Protein AF-A0A060CS22-F1 (afdb_monomer_lite)

Foldseek 3Di:
DDPVPDDCVVCVLCPQVVVQVVVQVVVCVVPVPDHDEAETDRDDQPSLVRYAYEPPQFAQDPVSLVVQVVVQVVCVVSNRNQYGYQQSGAHDEHDLVSNLVSQVVQVPRSDHHHHYDPPYDPCVVSVVVNVVD

Organism: NCBI:txid644527

Secondary structure (DSSP, 8-state):
--TTS--HHHHGGGHHHHHHHHHHHHHHHH-TTS----EESS--TTGGGT-EEE--S-BSSHHHHHHHHHHHHHHHHTT--SEE-EET-SBS---HHHHHHHHHHHTTSSS-EE---TTSPPGGGGHHHHH--

Radius of gyration: 17.37 Å; chains: 1; bounding box: 38×35×49 Å

pLDDT: mean 91.34, std 14.88, range [40.09, 98.69]

Structure (mmCIF, N/CA/C/O backbone):
data_AF-A0A060CS22-F1
#
_entry.id   AF-A0A060CS22-F1
#
loop_
_atom_site.group_PDB
_atom_site.id
_atom_site.type_symbol
_atom_site.label_atom_id
_atom_site.label_alt_id
_atom_site.label_comp_id
_atom_site.label_asym_id
_atom_site.label_entity_id
_atom_site.label_seq_id
_atom_site.pdbx_PDB_ins_code
_atom_site.Cartn_x
_atom_site.Cartn_y
_atom_site.Cartn_z
_atom_site.occupancy
_atom_site.B_iso_or_equiv
_atom_site.auth_seq_id
_atom_site.auth_comp_id
_atom_site.auth_asym_id
_atom_site.auth_atom_id
_atom_site.pdbx_PDB_model_num
ATOM 1 N N . THR A 1 1 ? -7.722 20.069 15.615 1.00 83.00 1 THR A N 1
ATOM 2 C CA . THR A 1 1 ? -8.160 19.231 16.747 1.00 83.00 1 THR A CA 1
ATOM 3 C C . THR A 1 1 ? -9.219 18.285 16.236 1.00 83.00 1 THR A C 1
ATOM 5 O O . THR A 1 1 ? -10.041 18.706 15.428 1.00 83.00 1 THR A O 1
ATOM 8 N N . HIS A 1 2 ? -9.160 17.018 16.633 1.00 95.50 2 HIS A N 1
ATOM 9 C CA . HIS A 1 2 ? -10.170 16.012 16.303 1.00 95.50 2 HIS A CA 1
ATOM 10 C C . HIS A 1 2 ? -11.371 16.116 17.251 1.00 95.50 2 HIS A C 1
ATOM 12 O O . HIS A 1 2 ? -11.417 16.996 18.113 1.00 95.50 2 HIS A O 1
ATOM 18 N N . VAL A 1 3 ? -12.368 15.250 17.054 1.00 95.00 3 VAL A N 1
ATOM 19 C CA . VAL A 1 3 ? -13.678 15.315 17.727 1.00 95.00 3 VAL A CA 1
ATOM 20 C C . VAL A 1 3 ? -13.599 15.249 19.259 1.00 95.00 3 VAL A C 1
ATOM 22 O O . VAL A 1 3 ? -14.440 15.830 19.937 1.00 95.00 3 VAL A O 1
ATOM 25 N N . ASP A 1 4 ? -12.584 14.587 19.805 1.00 95.50 4 ASP A N 1
ATOM 26 C CA . ASP A 1 4 ? -12.316 14.417 21.239 1.00 95.50 4 ASP A CA 1
ATOM 27 C C . ASP A 1 4 ? -11.327 15.452 21.807 1.00 95.50 4 ASP A C 1
ATOM 29 O O . ASP A 1 4 ? -10.969 15.398 22.981 1.00 95.50 4 ASP A O 1
ATOM 33 N N . GLY A 1 5 ? -10.898 16.416 20.988 1.00 96.94 5 GLY A N 1
ATOM 34 C CA . GLY A 1 5 ? -9.925 17.438 21.367 1.00 96.94 5 GLY A CA 1
ATOM 35 C C . GLY A 1 5 ? -8.465 17.041 21.137 1.00 96.94 5 GLY A C 1
ATOM 36 O O . GLY A 1 5 ? -7.600 17.910 21.255 1.00 96.94 5 GLY A O 1
ATOM 37 N N . THR A 1 6 ? -8.178 15.797 20.737 1.00 97.25 6 THR A N 1
ATOM 38 C CA . THR A 1 6 ? -6.823 15.347 20.389 1.00 97.25 6 THR A CA 1
ATOM 39 C C . THR A 1 6 ? -6.235 16.182 19.247 1.00 97.25 6 THR A C 1
ATOM 41 O O . THR A 1 6 ? -6.945 16.646 18.341 1.00 97.25 6 THR A O 1
ATOM 44 N N . LEU A 1 7 ? -4.924 16.429 19.286 1.00 98.00 7 LEU A N 1
ATOM 45 C CA . LEU A 1 7 ? -4.240 17.212 18.258 1.00 98.00 7 LEU A CA 1
ATOM 46 C C . LEU A 1 7 ? -3.918 16.346 17.036 1.00 98.00 7 LEU A C 1
ATOM 48 O O . LEU A 1 7 ? -3.548 15.186 17.168 1.00 98.00 7 LEU A O 1
ATOM 52 N N . GLU A 1 8 ? -3.971 16.943 15.841 1.00 97.88 8 GLU A N 1
ATOM 53 C CA . GLU A 1 8 ? -3.550 16.280 14.591 1.00 97.88 8 GLU A CA 1
ATOM 54 C C . GLU A 1 8 ? -2.128 15.724 14.711 1.00 97.88 8 GLU A C 1
ATOM 56 O O . GLU A 1 8 ? -1.855 14.610 14.287 1.00 97.88 8 GLU A O 1
ATOM 61 N N . TYR A 1 9 ? -1.239 16.463 15.378 1.00 97.88 9 TYR A N 1
ATOM 62 C CA . TYR A 1 9 ? 0.138 16.043 15.631 1.00 97.88 9 TYR A CA 1
ATOM 63 C C . TYR A 1 9 ? 0.245 14.659 16.296 1.00 97.88 9 TYR A C 1
ATOM 65 O O . TYR A 1 9 ? 1.178 13.913 16.012 1.00 97.88 9 TYR A O 1
ATOM 73 N N . GLU A 1 10 ? -0.707 14.301 17.160 1.00 97.31 10 GLU A N 1
ATOM 74 C CA . GLU A 1 10 ? -0.683 13.042 17.909 1.00 97.31 10 GLU A CA 1
ATOM 75 C C . GLU A 1 10 ? -1.227 11.861 17.098 1.00 97.31 10 GLU A C 1
ATOM 77 O O . GLU A 1 10 ? -0.835 10.721 17.345 1.00 97.31 10 GLU A O 1
ATOM 82 N N . ILE A 1 11 ? -2.120 12.113 16.131 1.00 97.19 11 ILE A N 1
ATOM 83 C CA . ILE A 1 11 ? -2.852 11.044 15.433 1.00 97.19 11 ILE A CA 1
ATOM 84 C C . ILE A 1 11 ? -2.781 11.097 13.907 1.00 97.19 11 ILE A C 1
ATOM 86 O O . ILE A 1 11 ? -3.416 10.268 13.258 1.00 97.19 11 ILE A O 1
ATOM 90 N N . HIS A 1 12 ? -1.987 11.997 13.325 1.00 98.19 12 HIS A N 1
ATOM 91 C CA . HIS A 1 12 ? -1.840 12.164 11.875 1.00 98.19 12 HIS A CA 1
ATOM 92 C C . HIS A 1 12 ? -1.662 10.825 11.144 1.00 98.19 12 HIS A C 1
ATOM 94 O O . HIS A 1 12 ? -2.425 10.466 10.247 1.00 98.19 12 HIS A O 1
ATOM 100 N N . ASN A 1 13 ? -0.703 10.019 11.610 1.00 98.19 13 ASN A N 1
ATOM 101 C CA . ASN A 1 13 ? -0.380 8.726 11.007 1.00 98.19 13 ASN A CA 1
ATOM 102 C C . ASN A 1 13 ? -1.467 7.655 11.209 1.00 98.19 13 ASN A C 1
ATOM 104 O O . ASN A 1 13 ? -1.424 6.621 10.549 1.00 98.19 13 ASN A O 1
ATOM 108 N N . LEU A 1 14 ? -2.438 7.873 12.100 1.00 97.62 14 LEU A N 1
ATOM 109 C CA . LEU A 1 14 ? -3.559 6.959 12.327 1.00 97.62 14 LEU A CA 1
ATOM 110 C C . LEU A 1 14 ? -4.748 7.238 11.407 1.00 97.62 14 LEU A C 1
ATOM 112 O O . LEU A 1 14 ? -5.655 6.410 11.358 1.00 97.62 14 LEU A O 1
ATOM 116 N N . TYR A 1 15 ? -4.770 8.359 10.681 1.00 97.69 15 TYR A N 1
ATOM 117 C CA . TYR A 1 15 ? -5.944 8.763 9.909 1.00 97.69 15 TYR A CA 1
ATOM 118 C C . TYR A 1 15 ? -6.383 7.692 8.896 1.00 97.69 15 TYR A C 1
ATOM 120 O O . TYR A 1 15 ? -7.532 7.250 8.936 1.00 97.69 15 TYR A O 1
ATOM 128 N N . GLY A 1 16 ? -5.459 7.210 8.052 1.00 97.75 16 GLY A N 1
ATOM 129 C CA . GLY A 1 16 ? -5.737 6.148 7.074 1.00 97.75 16 GLY A CA 1
ATOM 130 C C . GLY A 1 16 ? -6.213 4.851 7.731 1.00 97.75 16 GLY A C 1
ATOM 131 O O . GLY A 1 16 ? -7.263 4.319 7.378 1.00 97.75 16 GLY A O 1
ATOM 132 N N . TYR A 1 17 ? -5.527 4.421 8.794 1.00 98.25 17 TYR A N 1
ATOM 133 C CA . TYR A 1 17 ? -5.906 3.238 9.572 1.00 98.25 17 TYR A CA 1
ATOM 134 C C . TYR A 1 17 ? -7.328 3.337 10.155 1.00 98.25 17 TYR A C 1
ATOM 136 O O . TYR A 1 17 ? -8.116 2.390 10.077 1.00 98.25 17 TYR A O 1
ATOM 144 N N . LEU A 1 18 ? -7.677 4.481 10.752 1.00 97.94 18 LEU A N 1
ATOM 145 C CA . LEU A 1 18 ? -8.998 4.706 11.341 1.00 97.94 18 LEU A CA 1
ATOM 146 C C . LEU A 1 18 ? -10.088 4.739 10.266 1.00 97.94 18 LEU A C 1
ATOM 148 O O . LEU A 1 18 ? -11.168 4.177 10.477 1.00 97.94 18 LEU A O 1
ATOM 152 N N . GLN A 1 19 ? -9.800 5.350 9.115 1.00 98.12 19 GLN A N 1
ATOM 153 C CA . GLN A 1 19 ? -10.693 5.377 7.963 1.00 98.12 19 GLN A CA 1
ATOM 154 C C . GLN A 1 19 ? -10.965 3.959 7.443 1.00 98.12 19 GLN A C 1
ATOM 156 O O . GLN A 1 19 ? -12.121 3.547 7.357 1.00 98.12 19 GLN A O 1
ATOM 161 N N . GLU A 1 20 ? -9.921 3.185 7.156 1.00 97.81 20 GLU A N 1
ATOM 162 C CA . GLU A 1 20 ? -10.020 1.831 6.597 1.00 97.81 20 GLU A CA 1
ATOM 163 C C . GLU A 1 20 ? -10.745 0.870 7.539 1.00 97.81 20 GLU A C 1
ATOM 165 O O . GLU A 1 20 ? -11.627 0.128 7.107 1.00 97.81 20 GLU A O 1
ATOM 170 N N . ARG A 1 21 ? -10.455 0.934 8.846 1.00 98.25 21 ARG A N 1
ATOM 171 C CA . ARG A 1 21 ? -11.178 0.160 9.866 1.00 98.25 21 ARG A CA 1
ATOM 172 C C . ARG A 1 21 ? -12.671 0.489 9.876 1.00 98.25 21 ARG A C 1
ATOM 174 O O . ARG A 1 21 ? -13.499 -0.406 10.034 1.00 98.25 21 ARG A O 1
ATOM 181 N N . THR A 1 22 ? -13.015 1.765 9.723 1.00 98.31 22 THR A N 1
ATOM 182 C CA . THR A 1 22 ? -14.413 2.214 9.694 1.00 98.31 22 THR A CA 1
ATOM 183 C C . THR A 1 22 ? -15.119 1.710 8.438 1.00 98.31 22 THR A C 1
ATOM 185 O O . THR A 1 22 ? -16.206 1.148 8.545 1.00 98.31 22 THR A O 1
ATOM 188 N N . ILE A 1 23 ? -14.483 1.820 7.265 1.00 98.38 23 ILE A N 1
ATOM 189 C CA . ILE A 1 23 ? -15.023 1.294 5.999 1.00 98.38 23 ILE A CA 1
ATOM 190 C C . ILE A 1 23 ? -15.206 -0.225 6.078 1.00 98.38 23 ILE A C 1
ATOM 192 O O . ILE A 1 23 ? -16.243 -0.733 5.662 1.00 98.38 23 ILE A O 1
ATOM 196 N N . TYR A 1 24 ? -14.240 -0.953 6.643 1.00 98.50 24 TYR A N 1
ATOM 197 C CA . TYR A 1 24 ? -14.327 -2.403 6.811 1.00 98.50 24 TYR A CA 1
ATOM 198 C C . TYR A 1 24 ? -15.560 -2.816 7.621 1.00 98.50 24 TYR A C 1
ATOM 200 O O . TYR A 1 24 ? -16.322 -3.679 7.185 1.00 98.50 24 TYR A O 1
ATOM 208 N N . ASN A 1 25 ? -15.791 -2.169 8.767 1.00 98.44 25 ASN A N 1
ATOM 209 C CA . ASN A 1 25 ? -16.965 -2.441 9.596 1.00 98.44 25 ASN A CA 1
ATOM 210 C C . ASN A 1 25 ? -18.267 -2.046 8.885 1.00 98.44 25 ASN A C 1
ATOM 212 O O . ASN A 1 25 ? -19.214 -2.824 8.894 1.00 98.44 25 ASN A O 1
ATOM 216 N N . ALA A 1 26 ? -18.296 -0.900 8.200 1.00 98.56 26 ALA A N 1
ATOM 217 C CA . ALA A 1 26 ? -19.469 -0.473 7.439 1.00 98.56 26 ALA A CA 1
ATOM 218 C C . ALA A 1 26 ? -19.820 -1.458 6.308 1.00 98.56 26 ALA A C 1
ATOM 220 O O . ALA A 1 26 ? -20.989 -1.758 6.080 1.00 98.56 26 ALA A O 1
ATOM 221 N N . LEU A 1 27 ? -18.820 -2.013 5.615 1.00 98.44 27 LEU A N 1
ATOM 222 C CA . LEU A 1 27 ? -19.043 -3.038 4.591 1.00 98.44 27 LEU A CA 1
ATOM 223 C C . LEU A 1 27 ? -19.605 -4.337 5.185 1.00 98.44 27 LEU A C 1
ATOM 225 O O . LEU A 1 27 ? -20.456 -4.957 4.551 1.00 98.44 27 LEU A O 1
ATOM 229 N N . LEU A 1 28 ? -19.184 -4.719 6.396 1.00 98.12 28 LEU A N 1
ATOM 230 C CA . LEU A 1 28 ? -19.774 -5.848 7.122 1.00 98.12 28 LEU A CA 1
ATOM 231 C C . LEU A 1 28 ? -21.206 -5.565 7.587 1.00 98.12 28 LEU A C 1
ATOM 233 O O . LEU A 1 28 ? -22.023 -6.474 7.590 1.00 98.12 28 LEU A O 1
ATOM 237 N N . GLU A 1 29 ? -21.544 -4.331 7.953 1.00 98.38 29 GLU A N 1
ATOM 238 C CA . GLU A 1 29 ? -22.928 -3.968 8.287 1.00 98.38 29 GLU A CA 1
ATOM 239 C C . GLU A 1 29 ? -23.842 -4.030 7.055 1.00 98.38 29 GLU A C 1
ATOM 241 O O . GLU A 1 29 ? -24.967 -4.519 7.137 1.00 98.38 29 GLU A O 1
ATOM 246 N N . ILE A 1 30 ? -23.349 -3.576 5.897 1.00 98.12 30 ILE A N 1
ATOM 247 C CA . ILE A 1 30 ? -24.088 -3.608 4.627 1.00 98.12 30 ILE A CA 1
ATOM 248 C C . ILE A 1 30 ? -24.224 -5.042 4.098 1.00 98.12 30 ILE A C 1
ATOM 250 O O . ILE A 1 30 ? -25.258 -5.394 3.526 1.00 98.12 30 ILE A O 1
ATOM 254 N N . ASN A 1 31 ? -23.180 -5.865 4.235 1.00 97.50 31 ASN A N 1
ATOM 255 C CA . ASN A 1 31 ? -23.166 -7.236 3.732 1.00 97.50 31 ASN A CA 1
ATOM 256 C C . ASN A 1 31 ? -22.426 -8.195 4.686 1.00 97.50 31 ASN A C 1
ATOM 258 O O . ASN A 1 31 ? -21.270 -8.543 4.426 1.00 97.50 31 ASN A O 1
ATOM 262 N N . PRO A 1 32 ? -23.090 -8.655 5.765 1.00 97.00 32 PRO A N 1
ATOM 263 C CA . PRO A 1 32 ? -22.453 -9.431 6.836 1.00 97.00 32 PRO A CA 1
ATOM 264 C C . PRO A 1 32 ? -21.808 -10.739 6.377 1.00 97.00 32 PRO A C 1
ATOM 266 O O . PRO A 1 32 ? -20.808 -11.177 6.945 1.00 97.00 32 PRO A O 1
ATOM 269 N N . ASP A 1 33 ? -22.353 -11.344 5.322 1.00 97.88 33 ASP A N 1
ATOM 270 C CA . ASP A 1 33 ? -21.917 -12.647 4.819 1.00 97.88 33 ASP A CA 1
ATOM 271 C C . ASP A 1 33 ? -20.785 -12.547 3.784 1.00 97.88 33 ASP A C 1
ATOM 273 O O . ASP A 1 33 ? -20.279 -13.567 3.307 1.00 97.88 33 ASP A O 1
ATOM 277 N N . LYS A 1 34 ? -20.365 -11.329 3.408 1.00 97.69 34 LYS A N 1
ATOM 278 C CA . LYS A 1 34 ? -19.280 -11.115 2.444 1.00 97.69 34 LYS A CA 1
ATOM 279 C C . LYS A 1 34 ? -18.064 -10.492 3.104 1.00 97.69 34 LYS A C 1
ATOM 281 O O . LYS A 1 34 ? -18.130 -9.442 3.730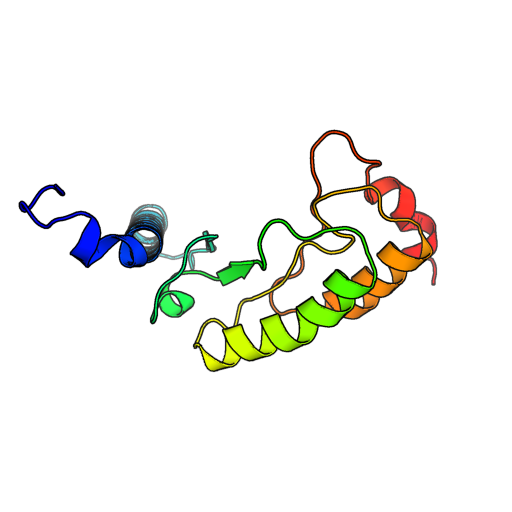 1.00 97.69 34 LYS A O 1
ATOM 286 N N . ARG A 1 35 ? -16.905 -11.113 2.869 1.00 97.31 35 ARG A N 1
ATOM 287 C CA . ARG A 1 35 ? -15.610 -10.545 3.251 1.00 97.31 35 ARG A CA 1
ATOM 288 C C . ARG A 1 35 ? -15.390 -9.211 2.513 1.00 97.31 35 ARG A C 1
ATOM 290 O O . ARG A 1 35 ? -15.395 -9.224 1.280 1.00 97.31 35 ARG A O 1
ATOM 297 N N . PRO A 1 36 ? -15.145 -8.096 3.225 1.00 97.88 36 PRO A N 1
ATOM 298 C CA . PRO A 1 36 ? -14.800 -6.829 2.596 1.00 97.88 36 PRO A CA 1
ATOM 299 C C . PRO A 1 36 ? -13.485 -6.909 1.819 1.00 97.88 36 PRO A C 1
ATOM 301 O O . PRO A 1 36 ? -12.545 -7.594 2.225 1.00 97.88 36 PRO A O 1
ATOM 304 N N . PHE A 1 37 ? -13.414 -6.161 0.722 1.00 97.31 37 PHE A N 1
ATOM 305 C CA . PHE A 1 37 ? -12.203 -5.963 -0.065 1.00 97.31 37 PHE A CA 1
ATOM 306 C C . PHE A 1 37 ? -11.906 -4.469 -0.145 1.00 97.31 37 PHE A C 1
ATOM 308 O O . PHE A 1 37 ? -12.712 -3.706 -0.675 1.00 97.31 37 PHE A O 1
ATOM 315 N N . ILE A 1 38 ? -10.769 -4.050 0.407 1.00 98.12 38 ILE A N 1
ATOM 316 C CA . ILE A 1 38 ? -10.367 -2.645 0.492 1.00 98.12 38 ILE A CA 1
ATOM 317 C C . ILE A 1 38 ? -8.896 -2.555 0.105 1.00 98.12 38 ILE A C 1
ATOM 319 O O . ILE A 1 38 ? -8.082 -3.346 0.583 1.00 98.12 38 ILE A O 1
ATOM 323 N N . ILE A 1 39 ? -8.574 -1.578 -0.741 1.00 97.94 39 ILE A N 1
ATOM 324 C CA . ILE A 1 39 ? -7.206 -1.194 -1.075 1.00 97.94 39 ILE A CA 1
ATOM 325 C C . ILE A 1 39 ? -7.006 0.257 -0.644 1.00 97.94 39 ILE A C 1
ATOM 327 O O . ILE A 1 39 ? -7.675 1.153 -1.162 1.00 97.94 39 ILE A O 1
ATOM 331 N N . GLY A 1 40 ? -6.125 0.476 0.328 1.00 96.75 40 GLY A N 1
ATOM 332 C CA . GLY A 1 40 ? -5.884 1.774 0.951 1.00 96.75 40 GLY A CA 1
ATOM 333 C C . GLY A 1 40 ? -4.484 2.320 0.681 1.00 96.75 40 GLY A C 1
ATOM 334 O O . GLY A 1 40 ? -3.540 1.569 0.419 1.00 96.75 40 GLY A O 1
ATOM 335 N N . ARG A 1 41 ? -4.353 3.654 0.696 1.00 98.06 41 ARG A N 1
ATOM 336 C CA . ARG A 1 41 ? -3.094 4.361 0.383 1.00 98.06 41 ARG A CA 1
ATOM 337 C C . ARG A 1 41 ? -2.308 4.775 1.621 1.00 98.06 41 ARG A C 1
ATOM 339 O O . ARG A 1 41 ? -1.092 4.844 1.572 1.00 98.06 41 ARG A O 1
ATOM 346 N N . SER A 1 42 ? -2.982 5.136 2.705 1.00 98.19 42 SER A N 1
ATOM 347 C CA . SER A 1 42 ? -2.325 5.573 3.937 1.00 98.19 42 SER A CA 1
ATOM 348 C C . SER A 1 42 ? -2.473 4.467 4.958 1.00 98.19 42 SER A C 1
ATOM 350 O O . SER A 1 42 ? -3.583 4.032 5.214 1.00 98.19 42 SER A O 1
ATOM 352 N N . THR A 1 43 ? -1.371 4.020 5.548 1.00 98.19 43 THR A N 1
ATOM 353 C CA . THR A 1 43 ? -1.390 2.862 6.444 1.00 98.19 43 THR A CA 1
ATOM 354 C C . THR A 1 43 ? -0.632 3.144 7.726 1.00 98.19 43 THR A C 1
ATOM 356 O O . THR A 1 43 ? 0.381 3.840 7.714 1.00 98.19 43 THR A O 1
ATOM 359 N N . PHE A 1 44 ? -1.060 2.504 8.808 1.00 98.44 44 PHE A N 1
ATOM 360 C CA . PHE A 1 44 ? -0.312 2.393 10.058 1.00 98.44 44 PHE A CA 1
ATOM 361 C C . PHE A 1 44 ? -0.160 0.928 10.492 1.00 98.44 44 PHE A C 1
ATOM 363 O O . PHE A 1 44 ? -0.767 0.023 9.905 1.00 98.44 44 PHE A O 1
ATOM 370 N N . ALA A 1 45 ? 0.621 0.671 11.542 1.00 98.12 45 ALA A N 1
ATOM 371 C CA . ALA A 1 45 ? 0.738 -0.663 12.125 1.00 98.12 45 ALA A CA 1
ATOM 372 C C . ALA A 1 45 ? -0.652 -1.245 12.459 1.00 98.12 45 ALA A C 1
ATOM 374 O O . ALA A 1 45 ? -1.461 -0.612 13.135 1.00 98.12 45 ALA A O 1
ATOM 375 N N . GLY A 1 46 ? -0.931 -2.454 11.960 1.00 97.94 46 GLY A N 1
ATOM 376 C CA . GLY A 1 46 ? -2.222 -3.137 12.119 1.00 97.94 46 GLY A CA 1
ATOM 377 C C . GLY A 1 46 ? -3.216 -2.962 10.963 1.00 97.94 46 GLY A C 1
ATOM 378 O O . GLY A 1 46 ? -4.240 -3.645 10.958 1.00 97.94 46 GLY A O 1
ATOM 379 N N . SER A 1 47 ? -2.926 -2.122 9.960 1.00 98.44 47 SER A N 1
ATOM 380 C CA . SER A 1 47 ? -3.843 -1.890 8.820 1.00 98.44 47 SER A CA 1
ATOM 381 C C . SER A 1 47 ? -4.105 -3.150 7.989 1.00 98.44 47 SER A C 1
ATOM 383 O O . SER A 1 47 ? -5.218 -3.344 7.507 1.00 98.44 47 SER A O 1
ATOM 385 N N . GLY A 1 48 ? -3.137 -4.073 7.913 1.00 98.19 48 GLY A N 1
ATOM 386 C CA . GLY A 1 48 ? -3.276 -5.343 7.186 1.00 98.19 48 GLY A CA 1
ATOM 387 C C . GLY A 1 48 ? -4.380 -6.274 7.706 1.00 98.19 48 GLY A C 1
ATOM 388 O O . GLY A 1 48 ? -4.731 -7.239 7.035 1.00 98.19 48 GLY A O 1
ATOM 389 N N . LYS A 1 49 ? -4.972 -5.980 8.874 1.00 98.12 49 LYS A N 1
ATOM 390 C CA . LYS A 1 49 ? -6.184 -6.656 9.361 1.00 98.12 49 LYS A CA 1
ATOM 391 C C . LYS A 1 49 ? -7.445 -6.255 8.581 1.00 98.12 49 LYS A C 1
ATOM 393 O O . LYS A 1 49 ? -8.387 -7.041 8.530 1.00 98.12 49 LYS A O 1
ATOM 398 N N . TYR A 1 50 ? -7.483 -5.042 8.032 1.00 98.38 50 TYR A N 1
ATOM 399 C CA . TYR A 1 50 ? -8.691 -4.439 7.460 1.00 98.38 50 TYR A CA 1
ATOM 400 C C . TYR A 1 50 ? -8.599 -4.227 5.945 1.00 98.38 50 TYR A C 1
ATOM 402 O O . TYR A 1 50 ? -9.629 -4.169 5.279 1.00 98.38 50 TYR A O 1
ATOM 410 N N . MET A 1 51 ? -7.395 -4.107 5.385 1.00 97.81 51 MET A N 1
ATOM 411 C CA . MET A 1 51 ? -7.210 -3.748 3.977 1.00 97.81 51 MET A CA 1
ATOM 412 C C . MET A 1 51 ? -5.867 -4.222 3.412 1.00 97.81 51 MET A C 1
ATOM 414 O O . MET A 1 51 ? -4.943 -4.554 4.157 1.00 97.81 51 MET A O 1
ATOM 418 N N . GLY A 1 52 ? -5.763 -4.232 2.083 1.00 98.31 52 GLY A N 1
ATOM 419 C CA . GLY A 1 52 ? -4.492 -4.332 1.370 1.00 98.31 52 GLY A CA 1
ATOM 420 C C . GLY A 1 52 ? -3.964 -2.976 0.921 1.00 98.31 52 GLY A C 1
ATOM 421 O O . GLY A 1 52 ? -4.696 -1.995 0.890 1.00 98.31 52 GLY A O 1
ATOM 422 N N . HIS A 1 53 ? -2.696 -2.920 0.539 1.00 98.44 53 HIS A N 1
ATOM 423 C CA . HIS A 1 53 ? -2.012 -1.676 0.194 1.00 98.44 53 HIS A CA 1
ATOM 424 C C . HIS A 1 53 ? -1.470 -1.717 -1.234 1.00 98.44 53 HIS A C 1
ATOM 426 O O . HIS A 1 53 ? -1.141 -2.789 -1.739 1.00 98.44 53 HIS A O 1
ATOM 432 N N . TRP A 1 54 ? -1.319 -0.559 -1.875 1.00 98.19 54 TRP A N 1
ATOM 433 C CA . TRP A 1 54 ? -0.523 -0.460 -3.098 1.00 98.19 54 TRP A CA 1
ATOM 434 C C . TRP A 1 54 ? 0.602 0.550 -2.935 1.00 98.19 54 TRP A C 1
ATOM 436 O O . TRP A 1 54 ? 0.465 1.504 -2.176 1.00 98.19 54 TRP A O 1
ATOM 446 N N . GLY A 1 55 ? 1.691 0.367 -3.681 1.00 96.50 55 GLY A N 1
ATOM 447 C CA . GLY A 1 55 ? 2.919 1.158 -3.555 1.00 96.50 55 GLY A CA 1
ATOM 448 C C . GLY A 1 55 ? 2.824 2.651 -3.888 1.00 96.50 55 GLY A C 1
ATOM 449 O O . GLY A 1 55 ? 3.854 3.320 -3.868 1.00 96.50 55 GLY A O 1
ATOM 450 N N . GLY A 1 56 ? 1.627 3.177 -4.156 1.00 96.19 56 GLY A N 1
ATOM 451 C CA . GLY A 1 56 ? 1.394 4.580 -4.475 1.00 96.19 56 GLY A CA 1
ATOM 452 C C . GLY A 1 56 ? 1.754 4.943 -5.913 1.00 96.19 56 GLY A C 1
ATOM 453 O O . GLY A 1 56 ? 1.811 4.089 -6.797 1.00 96.19 56 GLY A O 1
ATOM 454 N N . ASP A 1 57 ? 1.984 6.236 -6.117 1.00 97.31 57 ASP A N 1
ATOM 455 C CA . ASP A 1 57 ? 2.140 6.874 -7.424 1.00 97.31 57 ASP A CA 1
ATOM 456 C C . ASP A 1 57 ? 3.571 6.662 -7.969 1.00 97.31 57 ASP A C 1
ATOM 458 O O . ASP A 1 57 ? 4.401 7.574 -7.974 1.00 97.31 57 ASP A O 1
ATOM 462 N N . ASN A 1 58 ? 3.887 5.435 -8.393 1.00 97.12 58 ASN A N 1
ATOM 463 C CA . ASN A 1 58 ? 5.184 5.085 -8.986 1.00 97.12 58 ASN A CA 1
ATOM 464 C C . ASN A 1 58 ? 5.341 5.628 -10.427 1.00 97.12 58 ASN A C 1
ATOM 466 O O . ASN A 1 58 ? 4.406 6.159 -11.026 1.00 97.12 58 ASN A O 1
ATOM 470 N N . THR A 1 59 ? 6.539 5.506 -10.999 1.00 96.75 59 THR A N 1
ATOM 471 C CA . THR A 1 59 ? 6.855 5.965 -12.367 1.00 96.75 59 THR A CA 1
ATOM 472 C C . THR A 1 59 ? 7.094 4.779 -13.298 1.00 96.75 59 THR A C 1
ATOM 474 O O . THR A 1 59 ? 7.586 3.737 -12.869 1.00 96.75 59 THR A O 1
ATOM 477 N N . ALA A 1 60 ? 6.745 4.930 -14.574 1.00 95.75 60 ALA A N 1
ATOM 478 C CA . ALA A 1 60 ? 6.999 3.973 -15.643 1.00 95.75 60 ALA A CA 1
ATOM 479 C C . ALA A 1 60 ? 8.488 3.942 -16.033 1.00 95.75 60 ALA A C 1
ATOM 481 O O . ALA A 1 60 ? 8.882 4.407 -17.100 1.00 95.75 60 ALA A O 1
ATOM 482 N N . ASP A 1 61 ? 9.326 3.389 -15.155 1.00 96.50 61 ASP A N 1
ATOM 483 C CA . ASP A 1 61 ? 10.739 3.129 -15.418 1.00 96.50 61 ASP A CA 1
ATOM 484 C C . ASP A 1 61 ? 11.220 1.822 -14.754 1.00 96.50 61 ASP A C 1
ATOM 486 O O . ASP A 1 61 ? 10.587 1.264 -13.850 1.00 96.50 61 ASP A O 1
ATOM 490 N N . TYR A 1 62 ? 12.367 1.311 -15.212 1.00 98.12 62 TYR A N 1
ATOM 491 C CA . TYR A 1 62 ? 12.960 0.076 -14.687 1.00 98.12 62 TYR A CA 1
ATOM 492 C C . TYR A 1 62 ? 13.383 0.180 -13.212 1.00 98.12 62 TYR A C 1
ATOM 494 O O . TYR A 1 62 ? 13.437 -0.844 -12.526 1.00 98.12 62 TYR A O 1
ATOM 502 N N . TYR A 1 63 ? 13.670 1.383 -12.700 1.00 98.19 63 TYR A N 1
ATOM 503 C CA . TYR A 1 63 ? 14.056 1.569 -11.300 1.00 98.19 63 TYR A CA 1
ATOM 504 C C . TYR A 1 63 ? 12.864 1.319 -10.381 1.00 98.19 63 TYR A C 1
ATOM 506 O O . TYR A 1 63 ? 12.981 0.570 -9.413 1.00 98.19 63 TYR A O 1
ATOM 514 N N . MET 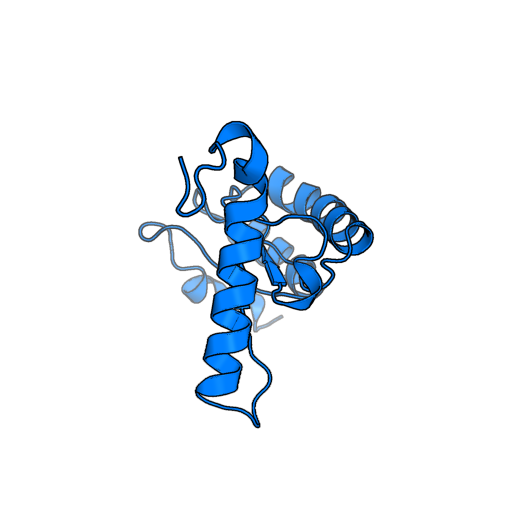A 1 64 ? 11.704 1.885 -10.704 1.00 98.31 64 MET A N 1
ATOM 515 C CA . MET A 1 64 ? 10.468 1.687 -9.950 1.00 98.31 64 MET A CA 1
ATOM 516 C C . MET A 1 64 ? 9.962 0.248 -10.057 1.00 98.31 64 MET A C 1
ATOM 518 O O . MET A 1 64 ? 9.499 -0.310 -9.059 1.00 98.31 64 MET A O 1
ATOM 522 N N . MET A 1 65 ? 10.135 -0.398 -11.217 1.00 98.38 65 MET A N 1
ATOM 523 C CA . MET A 1 65 ? 9.900 -1.838 -11.347 1.00 98.38 65 MET A CA 1
ATOM 524 C C . MET A 1 65 ? 10.791 -2.630 -10.381 1.00 98.38 65 MET A C 1
ATOM 526 O O . MET A 1 65 ? 10.288 -3.464 -9.633 1.00 98.38 65 MET A O 1
ATOM 530 N N . TYR A 1 66 ? 12.094 -2.349 -10.330 1.00 98.50 66 TYR A N 1
ATOM 531 C CA . TYR A 1 66 ? 13.018 -3.026 -9.417 1.00 98.50 66 TYR A CA 1
ATOM 532 C C . TYR A 1 66 ? 12.679 -2.776 -7.937 1.00 98.50 66 TYR A C 1
ATOM 534 O O . TYR A 1 66 ? 12.606 -3.722 -7.151 1.00 98.50 66 TYR A O 1
ATOM 542 N N . PHE A 1 67 ? 12.420 -1.524 -7.546 1.00 98.56 67 PHE A N 1
ATOM 543 C CA . PHE A 1 67 ? 12.135 -1.161 -6.153 1.00 98.56 67 PHE A CA 1
ATOM 544 C C . PHE A 1 67 ? 10.774 -1.651 -5.643 1.00 98.56 67 PHE A C 1
ATOM 546 O O . PHE A 1 67 ? 10.585 -1.753 -4.428 1.00 98.56 67 PHE A O 1
ATOM 553 N N . SER A 1 68 ? 9.863 -2.052 -6.533 1.00 98.56 68 SER A N 1
ATOM 554 C CA . SER A 1 68 ? 8.606 -2.693 -6.132 1.00 98.56 68 SER A CA 1
ATOM 555 C C . SER A 1 68 ? 8.814 -4.011 -5.367 1.00 98.56 68 SER A C 1
ATOM 557 O O . SER A 1 68 ? 8.026 -4.346 -4.483 1.00 98.56 68 SER A O 1
ATOM 559 N N . ILE A 1 69 ? 9.915 -4.727 -5.631 1.00 98.69 69 ILE A N 1
ATOM 560 C CA . ILE A 1 69 ? 10.258 -5.998 -4.976 1.00 98.69 69 ILE A CA 1
ATOM 561 C C . ILE A 1 69 ? 10.580 -5.802 -3.481 1.00 98.69 69 ILE A C 1
ATOM 563 O O . ILE A 1 69 ? 9.884 -6.383 -2.642 1.00 98.69 69 ILE A O 1
ATOM 567 N N . PRO A 1 70 ? 11.592 -4.997 -3.085 1.00 98.56 70 PRO A N 1
ATOM 568 C CA . PRO A 1 70 ? 11.875 -4.761 -1.671 1.00 98.56 70 PRO A CA 1
ATOM 569 C C . PRO A 1 70 ? 10.724 -4.048 -0.953 1.00 98.56 70 PRO A C 1
ATOM 571 O O . PRO A 1 70 ? 10.521 -4.291 0.240 1.00 98.56 70 PRO A O 1
ATOM 574 N N . GLN A 1 71 ? 9.934 -3.221 -1.652 1.00 98.50 71 GLN A N 1
ATOM 575 C CA . GLN A 1 71 ? 8.727 -2.629 -1.075 1.00 98.50 71 GLN A CA 1
ATOM 576 C C . GLN A 1 71 ? 7.717 -3.717 -0.685 1.00 98.50 71 GLN A C 1
ATOM 578 O O . GLN A 1 71 ? 7.241 -3.715 0.449 1.00 98.50 71 GLN A O 1
ATOM 583 N N . ALA A 1 72 ? 7.467 -4.700 -1.558 1.00 98.56 72 ALA A N 1
ATOM 584 C CA . ALA A 1 72 ? 6.566 -5.812 -1.260 1.00 98.56 72 ALA A CA 1
ATOM 585 C C . ALA A 1 72 ? 7.005 -6.620 -0.034 1.00 98.56 72 ALA A C 1
ATOM 587 O O . ALA A 1 72 ? 6.192 -6.890 0.854 1.00 98.56 72 ALA A O 1
ATOM 588 N N . PHE A 1 73 ? 8.297 -6.940 0.074 1.00 98.50 73 PHE A N 1
ATOM 589 C CA . PHE A 1 73 ? 8.825 -7.617 1.260 1.00 98.50 73 PHE A CA 1
ATOM 590 C C . PHE A 1 73 ? 8.701 -6.765 2.527 1.00 98.50 73 PHE A C 1
ATOM 592 O O . PHE A 1 73 ? 8.316 -7.284 3.575 1.00 98.50 73 PHE A O 1
ATOM 599 N N . SER A 1 74 ? 8.967 -5.461 2.438 1.00 98.50 74 SER A N 1
ATOM 600 C CA . SER A 1 74 ? 8.846 -4.544 3.579 1.00 98.50 74 SER A CA 1
ATOM 601 C C . SER A 1 74 ? 7.407 -4.471 4.095 1.00 98.50 74 SER A C 1
ATOM 603 O O . SER A 1 74 ? 7.180 -4.521 5.306 1.00 98.50 74 SER A O 1
ATOM 605 N N . MET A 1 75 ? 6.424 -4.429 3.192 1.00 98.50 75 MET A N 1
ATOM 606 C CA . ME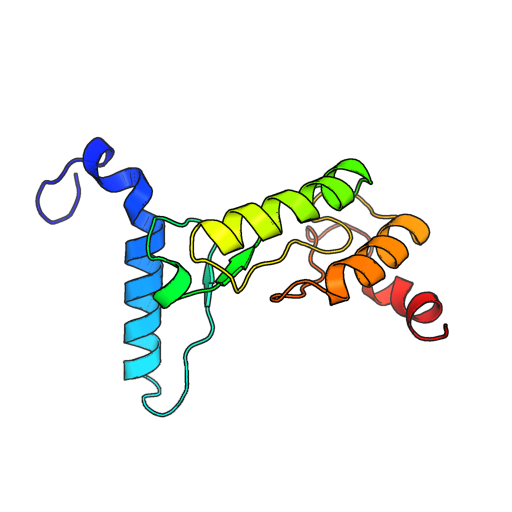T A 1 75 ? 5.004 -4.437 3.556 1.00 98.50 75 MET A CA 1
ATOM 607 C C . MET A 1 75 ? 4.578 -5.779 4.157 1.00 98.50 75 MET A C 1
ATOM 609 O O . MET A 1 75 ? 3.886 -5.800 5.177 1.00 98.50 75 MET A O 1
ATOM 613 N N . GLY A 1 76 ? 5.061 -6.894 3.598 1.00 98.31 76 GLY A N 1
ATOM 614 C CA . GLY A 1 76 ? 4.844 -8.232 4.151 1.00 98.31 76 GLY A CA 1
ATOM 615 C C . GLY A 1 76 ? 5.365 -8.369 5.585 1.00 98.31 76 GLY A C 1
ATOM 616 O O . GLY A 1 76 ? 4.623 -8.797 6.468 1.00 98.31 76 GLY A O 1
ATOM 617 N N . LEU A 1 77 ? 6.603 -7.929 5.845 1.00 98.31 77 LEU A N 1
ATOM 618 C CA . LEU A 1 77 ? 7.196 -7.902 7.191 1.00 98.31 77 LEU A CA 1
ATOM 619 C C . LEU A 1 77 ? 6.462 -6.950 8.145 1.00 98.31 77 LEU A C 1
ATOM 621 O O . LEU A 1 77 ? 6.383 -7.218 9.341 1.00 98.31 77 LEU A O 1
ATOM 625 N N . SER A 1 78 ? 5.878 -5.873 7.618 1.00 98.06 78 SER A N 1
ATOM 626 C CA . SER A 1 78 ? 5.068 -4.920 8.388 1.00 98.06 78 SER A CA 1
ATOM 627 C C . SER A 1 78 ? 3.634 -5.406 8.650 1.00 98.06 78 SER A C 1
ATOM 629 O O . SER A 1 78 ? 2.815 -4.665 9.194 1.00 98.06 78 SER A O 1
ATOM 631 N N . GLY A 1 79 ? 3.311 -6.649 8.276 1.00 98.38 79 GLY A N 1
ATOM 632 C CA . GLY A 1 79 ? 2.003 -7.252 8.515 1.00 98.38 79 GLY A CA 1
ATOM 633 C C . GLY A 1 79 ? 0.917 -6.815 7.530 1.00 98.38 79 GLY A C 1
ATOM 634 O O . GLY A 1 79 ? -0.263 -6.931 7.852 1.00 98.38 79 GLY A O 1
ATOM 635 N N . ILE A 1 80 ? 1.287 -6.330 6.340 1.00 98.56 80 ILE A N 1
ATOM 636 C CA . ILE A 1 80 ? 0.365 -5.976 5.248 1.00 98.56 80 ILE A CA 1
ATOM 637 C C . ILE A 1 80 ? 0.726 -6.816 4.007 1.00 98.56 80 ILE A C 1
ATOM 639 O O . ILE A 1 80 ? 1.296 -6.302 3.046 1.00 98.56 80 ILE A O 1
ATOM 643 N N . PRO A 1 81 ? 0.447 -8.136 4.022 1.00 97.88 81 PRO A N 1
ATOM 644 C CA . PRO A 1 81 ? 0.896 -9.047 2.969 1.00 97.88 81 PRO A CA 1
ATOM 645 C C . PRO A 1 81 ? 0.087 -8.924 1.674 1.00 97.88 81 PRO A C 1
ATOM 647 O O . PRO A 1 81 ? 0.571 -9.323 0.622 1.00 97.88 81 PRO A O 1
ATOM 650 N N . TYR A 1 82 ? -1.136 -8.383 1.722 1.00 98.38 82 TYR A N 1
ATOM 651 C CA . TYR A 1 82 ? -1.929 -8.126 0.520 1.00 98.38 82 TYR A CA 1
ATOM 652 C C . TYR A 1 82 ? -1.484 -6.802 -0.116 1.00 98.38 82 TYR A C 1
ATOM 654 O O . TYR A 1 82 ? -2.104 -5.758 0.083 1.00 98.38 82 TYR A O 1
ATOM 662 N N . PHE A 1 83 ? -0.341 -6.853 -0.801 1.00 98.69 83 PHE A N 1
ATOM 663 C CA . PHE A 1 83 ? 0.348 -5.700 -1.375 1.00 98.69 83 PHE A CA 1
ATOM 664 C C . PHE A 1 83 ? 0.659 -5.887 -2.864 1.00 98.69 83 PHE A C 1
ATOM 666 O O . PHE A 1 83 ? 0.858 -7.010 -3.329 1.00 98.69 83 PHE A O 1
ATOM 673 N N . GLY A 1 84 ? 0.740 -4.773 -3.591 1.00 98.38 84 GLY A N 1
ATOM 674 C CA . GLY A 1 84 ? 1.251 -4.698 -4.958 1.00 98.38 84 GLY A CA 1
ATOM 675 C C . GLY A 1 84 ? 1.603 -3.273 -5.365 1.00 98.38 84 GLY A C 1
ATOM 676 O O . GLY A 1 84 ? 1.499 -2.345 -4.571 1.00 98.38 84 GLY A O 1
ATOM 677 N N . VAL A 1 85 ? 1.998 -3.073 -6.615 1.00 98.12 85 VAL A N 1
ATOM 678 C CA . VAL A 1 85 ? 2.246 -1.737 -7.182 1.00 98.12 85 VAL A CA 1
ATOM 679 C C . VAL A 1 85 ? 1.448 -1.556 -8.461 1.00 98.12 85 VAL A C 1
ATOM 681 O O . VAL A 1 85 ? 0.886 -2.516 -8.987 1.00 98.12 85 VAL A O 1
ATOM 684 N N . ASP A 1 86 ? 1.442 -0.334 -8.979 1.00 97.38 86 ASP A N 1
ATOM 685 C CA . ASP A 1 86 ? 0.903 -0.062 -10.303 1.00 97.38 86 ASP A CA 1
ATOM 686 C C . ASP A 1 86 ? 1.842 -0.612 -11.369 1.00 97.38 86 ASP A C 1
ATOM 688 O O . ASP A 1 86 ? 2.929 -0.087 -11.624 1.00 97.38 86 ASP A O 1
ATOM 692 N N . VAL A 1 87 ? 1.432 -1.747 -11.935 1.00 96.06 87 VAL A N 1
ATOM 693 C CA . VAL A 1 87 ? 2.158 -2.457 -12.984 1.00 96.06 87 VAL A CA 1
ATOM 694 C C . VAL A 1 87 ? 2.166 -1.609 -14.250 1.00 96.06 87 VAL A C 1
ATOM 696 O O . VAL A 1 87 ? 1.150 -1.021 -14.613 1.00 96.06 87 VAL A O 1
ATOM 699 N N . CYS A 1 88 ? 3.326 -1.570 -14.909 1.00 95.38 88 CYS A N 1
ATOM 700 C CA . CYS A 1 88 ? 3.676 -0.660 -16.006 1.00 95.38 88 CYS A CA 1
ATOM 701 C C . CYS A 1 88 ? 3.926 0.802 -15.588 1.00 95.38 88 CYS A C 1
ATOM 703 O O . CYS A 1 88 ? 4.425 1.569 -16.411 1.00 95.38 88 CYS A O 1
ATOM 705 N N . GLY A 1 89 ? 3.702 1.149 -14.315 1.00 94.81 89 GLY A N 1
ATOM 706 C CA . GLY A 1 89 ? 3.956 2.467 -13.741 1.00 94.81 89 GLY A CA 1
ATOM 707 C C . GLY A 1 89 ? 2.760 3.416 -13.842 1.00 94.81 89 GLY A C 1
ATOM 708 O O . GLY A 1 89 ? 2.081 3.482 -14.866 1.00 94.81 89 GLY A O 1
ATOM 709 N N . PHE A 1 90 ? 2.524 4.179 -12.775 1.00 94.94 90 PHE A N 1
ATOM 710 C CA . PHE A 1 90 ? 1.414 5.121 -12.677 1.00 94.94 90 PHE A CA 1
ATOM 711 C C . PHE A 1 90 ? 1.676 6.425 -13.451 1.00 94.94 90 PHE A C 1
ATOM 713 O O . PHE A 1 90 ? 0.824 6.889 -14.215 1.00 94.94 90 PHE A O 1
ATOM 720 N N . ASN A 1 91 ? 2.866 7.005 -13.260 1.00 94.12 91 ASN A N 1
ATOM 721 C CA . ASN A 1 91 ? 3.325 8.236 -13.900 1.00 94.12 91 ASN A CA 1
ATOM 722 C C . ASN A 1 91 ? 4.202 7.950 -15.128 1.00 94.12 91 ASN A C 1
ATOM 724 O O . ASN A 1 91 ? 5.162 7.189 -15.045 1.00 94.12 91 ASN A O 1
ATOM 728 N N . GLY A 1 92 ? 3.960 8.660 -16.231 1.00 88.50 92 GLY A N 1
ATOM 729 C CA . GLY A 1 92 ? 4.745 8.539 -17.466 1.00 88.50 92 GLY A CA 1
ATOM 730 C C . GLY A 1 92 ? 4.347 7.348 -18.346 1.00 88.50 92 GLY A C 1
ATOM 731 O O . GLY A 1 92 ? 3.692 6.412 -17.905 1.00 88.50 92 GLY A O 1
ATOM 732 N N . ASN A 1 93 ? 4.715 7.397 -19.627 1.00 89.00 93 ASN A N 1
ATOM 733 C CA . ASN A 1 93 ? 4.368 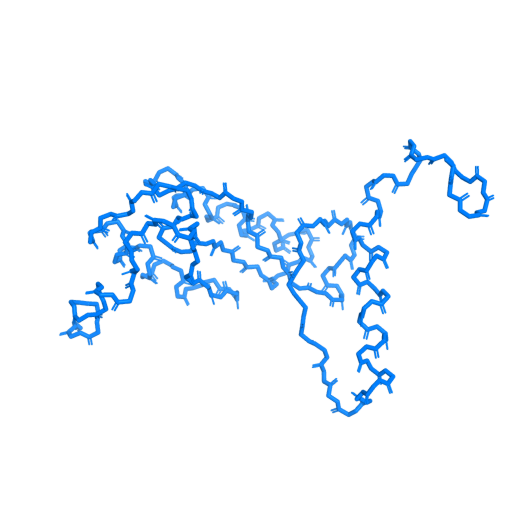6.338 -20.574 1.00 89.00 93 ASN A CA 1
ATOM 734 C C . ASN A 1 93 ? 5.341 5.161 -20.447 1.00 89.00 93 ASN A C 1
ATOM 736 O O . ASN A 1 93 ? 6.540 5.335 -20.654 1.00 89.00 93 ASN A O 1
ATOM 740 N N . SER A 1 94 ? 4.804 3.973 -20.177 1.00 89.44 94 SER A N 1
ATOM 741 C CA . SER A 1 94 ? 5.533 2.714 -20.340 1.00 89.44 94 SER A CA 1
ATOM 742 C C . SER A 1 94 ? 5.6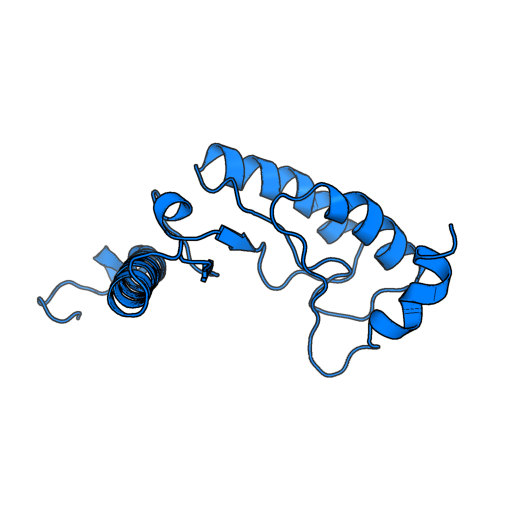82 2.378 -21.824 1.00 89.44 94 SER A C 1
ATOM 744 O O . SER A 1 94 ? 4.783 2.669 -22.617 1.00 89.44 94 SER A O 1
ATOM 746 N N . ASP A 1 95 ? 6.778 1.724 -22.193 1.00 88.44 95 ASP A N 1
ATOM 747 C CA . ASP A 1 95 ? 6.902 1.061 -23.491 1.00 88.44 95 ASP A CA 1
ATOM 748 C C . ASP A 1 95 ? 6.497 -0.424 -23.399 1.00 88.44 95 ASP A C 1
ATOM 750 O O . ASP A 1 95 ? 6.140 -0.942 -22.335 1.00 88.44 95 ASP A O 1
ATOM 754 N N . MET A 1 96 ? 6.508 -1.116 -24.542 1.00 87.31 96 MET A N 1
ATOM 755 C CA . MET A 1 96 ? 6.110 -2.524 -24.621 1.00 87.31 96 MET A CA 1
ATOM 756 C C . MET A 1 96 ? 7.006 -3.434 -23.804 1.00 87.31 96 MET A C 1
ATOM 758 O O . MET A 1 96 ? 6.508 -4.353 -23.154 1.00 87.31 96 MET A O 1
ATOM 762 N N . GLU A 1 97 ? 8.310 -3.194 -23.839 1.00 92.06 97 GLU A N 1
ATOM 763 C CA . GLU A 1 97 ? 9.267 -4.060 -23.175 1.00 92.06 97 GLU A CA 1
ATOM 764 C C . GLU A 1 97 ? 9.128 -3.919 -21.660 1.00 92.06 97 GLU A C 1
ATOM 766 O O . GLU A 1 97 ? 8.905 -4.916 -20.970 1.00 92.06 97 GLU A O 1
ATOM 771 N N . LEU A 1 98 ? 9.155 -2.685 -21.152 1.00 93.75 98 LEU A N 1
ATOM 772 C CA . LEU A 1 98 ? 9.001 -2.391 -19.735 1.00 93.75 98 LEU A CA 1
ATOM 773 C C . LEU A 1 98 ? 7.668 -2.921 -19.203 1.00 93.75 98 LEU A C 1
ATOM 775 O O . LEU A 1 98 ? 7.656 -3.616 -18.188 1.00 93.75 98 LEU A O 1
ATOM 779 N N . CYS A 1 99 ? 6.554 -2.648 -19.886 1.00 93.62 99 CYS A N 1
ATOM 780 C CA . CYS A 1 99 ? 5.242 -3.097 -19.426 1.00 93.62 99 CYS A CA 1
ATOM 781 C C . CYS A 1 99 ? 5.125 -4.630 -19.452 1.00 93.62 99 CYS A C 1
ATOM 783 O O . CYS A 1 99 ? 4.657 -5.215 -18.478 1.00 93.62 99 CYS A O 1
ATOM 785 N N . SER A 1 100 ? 5.650 -5.305 -20.483 1.00 91.75 100 SER A N 1
ATOM 786 C CA . SER A 1 100 ? 5.672 -6.777 -20.543 1.00 91.75 100 SER A CA 1
ATOM 787 C C . SER A 1 100 ? 6.485 -7.383 -19.395 1.00 91.75 100 SER A C 1
ATOM 789 O O . SER A 1 100 ? 6.034 -8.316 -18.727 1.00 91.75 100 SER A O 1
ATOM 791 N N . ARG A 1 101 ? 7.673 -6.831 -19.112 1.00 96.19 101 ARG A N 1
ATOM 792 C CA . ARG A 1 101 ? 8.520 -7.262 -17.987 1.00 96.19 101 ARG A CA 1
ATOM 793 C C . ARG A 1 101 ? 7.854 -7.007 -16.644 1.00 96.19 101 ARG A C 1
ATOM 795 O O . ARG A 1 101 ? 7.901 -7.863 -15.760 1.00 96.19 101 ARG A O 1
ATOM 802 N N . TRP A 1 102 ? 7.193 -5.866 -16.497 1.00 97.12 102 TRP A N 1
ATOM 803 C CA . TRP A 1 102 ? 6.502 -5.537 -15.262 1.00 97.12 102 TRP A CA 1
ATOM 804 C C . TRP A 1 102 ? 5.245 -6.384 -15.074 1.00 97.12 102 TRP A C 1
ATOM 806 O O . TRP A 1 102 ? 4.946 -6.747 -13.947 1.00 97.12 102 TRP A O 1
ATOM 816 N N . MET A 1 103 ? 4.531 -6.774 -16.130 1.00 95.88 103 MET A N 1
ATOM 817 C CA . MET A 1 103 ? 3.419 -7.727 -16.019 1.00 95.88 103 MET A CA 1
ATOM 818 C C . MET A 1 103 ? 3.906 -9.115 -15.592 1.00 95.88 103 MET A C 1
ATOM 820 O O . MET A 1 103 ? 3.308 -9.713 -14.697 1.00 95.88 103 MET A O 1
ATOM 824 N N . GLN A 1 104 ? 5.032 -9.588 -16.143 1.00 96.19 104 GLN A N 1
ATOM 825 C CA . GLN A 1 104 ? 5.680 -10.831 -15.701 1.00 96.19 104 GLN A CA 1
ATOM 826 C C . GLN A 1 104 ? 6.001 -10.778 -14.203 1.00 96.19 104 GLN A C 1
ATOM 828 O O . GLN A 1 104 ? 5.578 -11.656 -13.455 1.00 96.19 104 GLN A O 1
ATOM 833 N N . LEU A 1 105 ? 6.681 -9.723 -13.742 1.00 97.69 105 LEU A N 1
ATOM 834 C CA . LEU A 1 105 ? 6.981 -9.525 -12.321 1.00 97.69 105 LEU A CA 1
ATOM 835 C C . LEU A 1 105 ? 5.709 -9.357 -11.472 1.00 97.69 105 LEU A C 1
ATOM 837 O O . LEU A 1 105 ? 5.563 -9.971 -10.419 1.00 97.69 105 LEU A O 1
ATOM 841 N N . GLY A 1 106 ? 4.787 -8.519 -11.936 1.00 96.62 106 GLY A N 1
ATOM 842 C CA . GLY A 1 106 ? 3.583 -8.111 -11.227 1.00 96.62 106 GLY A CA 1
ATOM 843 C C . GLY A 1 106 ? 2.627 -9.267 -10.971 1.00 96.62 106 GLY A C 1
ATOM 844 O O . GLY A 1 106 ? 1.949 -9.262 -9.948 1.00 96.62 106 GLY A O 1
ATOM 845 N N . SER A 1 107 ? 2.628 -10.284 -11.839 1.00 96.06 107 SER A N 1
ATOM 846 C CA . SER A 1 107 ? 1.850 -11.514 -11.652 1.00 96.06 107 SER A CA 1
ATOM 847 C C . SER A 1 107 ? 2.183 -12.272 -10.356 1.00 96.06 107 SER A C 1
ATOM 849 O O . SER A 1 107 ? 1.376 -13.078 -9.896 1.00 96.06 107 SER A O 1
ATOM 851 N N . PHE A 1 108 ? 3.334 -11.983 -9.734 1.00 97.44 108 PHE A N 1
ATOM 852 C CA . PHE A 1 108 ? 3.748 -12.557 -8.454 1.00 97.44 108 PHE A CA 1
ATOM 853 C C . PHE A 1 108 ? 3.377 -11.698 -7.233 1.00 97.44 108 PHE A C 1
ATOM 855 O O . PHE A 1 108 ? 3.584 -12.143 -6.102 1.00 97.44 108 PHE A O 1
ATOM 862 N N . PHE A 1 109 ? 2.835 -10.487 -7.413 1.00 98.12 109 PHE A N 1
ATOM 863 C CA . PHE A 1 109 ? 2.354 -9.693 -6.283 1.00 98.12 109 PHE A CA 1
ATOM 864 C C . PHE A 1 109 ? 1.008 -10.217 -5.767 1.00 98.12 109 PHE A C 1
ATOM 866 O O . PHE A 1 109 ? 0.112 -10.488 -6.568 1.00 98.12 109 PHE A O 1
ATOM 873 N N . PRO A 1 110 ? 0.815 -10.308 -4.435 1.00 98.00 110 PRO A N 1
ATOM 874 C CA . PRO A 1 110 ? -0.470 -10.687 -3.847 1.00 98.00 110 PRO A CA 1
ATOM 875 C C . PRO A 1 110 ? -1.646 -9.826 -4.323 1.00 98.00 110 PRO A C 1
ATOM 877 O O . PRO A 1 110 ? -2.748 -10.340 -4.499 1.00 98.00 110 PRO A O 1
ATOM 880 N N . PHE A 1 111 ? -1.412 -8.532 -4.553 1.00 98.19 111 PHE A N 1
ATOM 881 C CA . PHE A 1 111 ? -2.344 -7.644 -5.237 1.00 98.19 111 PHE A CA 1
ATOM 882 C C . PHE A 1 111 ? -1.781 -7.262 -6.612 1.00 98.19 111 PHE A C 1
ATOM 884 O O . PHE A 1 111 ? -0.753 -6.600 -6.706 1.00 98.19 111 PHE A O 1
ATOM 891 N N . TYR A 1 112 ? -2.467 -7.654 -7.683 1.00 96.94 112 TYR A N 1
ATOM 892 C CA . TYR A 1 112 ? -2.085 -7.312 -9.053 1.00 96.94 112 TYR A CA 1
ATOM 893 C C . TYR A 1 112 ? -3.041 -6.268 -9.636 1.00 96.94 112 TYR A C 1
ATOM 895 O O . TYR A 1 112 ? -4.252 -6.495 -9.707 1.00 96.94 112 TYR A O 1
ATOM 903 N N . ARG A 1 113 ? -2.494 -5.130 -10.076 1.00 95.31 113 ARG A N 1
ATOM 904 C CA . ARG A 1 113 ? -3.238 -4.057 -10.742 1.00 95.31 113 ARG A CA 1
ATOM 905 C C . ARG A 1 113 ? -2.376 -3.385 -11.809 1.00 95.31 113 ARG A C 1
ATOM 907 O O . ARG A 1 113 ? -1.251 -2.983 -11.536 1.00 95.31 113 ARG A O 1
ATOM 914 N N . ASN A 1 114 ? -2.946 -3.200 -12.997 1.00 93.00 114 ASN A N 1
ATOM 915 C CA . ASN A 1 114 ? -2.429 -2.292 -14.019 1.00 93.00 114 ASN A CA 1
ATOM 916 C C . ASN A 1 114 ? -3.199 -0.965 -13.915 1.00 93.00 114 ASN A C 1
ATOM 918 O O . ASN A 1 114 ? -4.429 -0.963 -14.011 1.00 93.00 114 ASN A O 1
ATOM 922 N N . HIS A 1 115 ? -2.502 0.135 -13.633 1.00 92.88 115 HIS A N 1
ATOM 923 C CA . HIS A 1 115 ? -3.111 1.445 -13.404 1.00 92.88 115 HIS A CA 1
ATOM 924 C C . HIS A 1 115 ? -2.143 2.568 -13.778 1.00 92.88 115 HIS A C 1
ATOM 926 O O . HIS A 1 115 ? -0.952 2.474 -13.502 1.00 92.88 115 HIS A O 1
ATOM 932 N N . ASN A 1 116 ? -2.666 3.634 -14.384 1.00 89.50 116 ASN A N 1
ATOM 933 C CA . ASN A 1 116 ? -1.916 4.818 -14.789 1.00 89.50 116 ASN A CA 1
ATOM 934 C C . ASN A 1 116 ? -2.779 6.089 -14.716 1.00 89.50 116 ASN A C 1
ATOM 936 O O . ASN A 1 116 ? -3.995 6.025 -14.503 1.00 89.50 116 ASN A O 1
ATOM 940 N N . VAL A 1 117 ? -2.151 7.258 -14.884 1.00 88.31 117 VAL A N 1
ATOM 941 C CA . VAL A 1 117 ? -2.885 8.528 -15.007 1.00 88.31 117 VAL A CA 1
ATOM 942 C C . VAL A 1 117 ? -3.633 8.628 -16.348 1.00 88.31 117 VAL A C 1
ATOM 944 O O . VAL A 1 117 ? -3.170 8.146 -17.378 1.00 88.31 117 VAL A O 1
ATOM 947 N N . LEU A 1 118 ? -4.779 9.322 -16.337 1.00 67.94 118 LEU A N 1
ATOM 948 C CA . LEU A 1 118 ? -5.822 9.375 -17.384 1.00 67.94 118 LEU A CA 1
ATOM 949 C C . LEU A 1 118 ? -5.395 9.751 -18.825 1.00 67.94 118 LEU A C 1
ATOM 951 O O . LEU A 1 118 ? -6.233 9.703 -19.720 1.00 67.94 118 LEU A O 1
ATOM 955 N N . VAL A 1 119 ? -4.149 10.162 -19.071 1.00 57.59 119 VAL A N 1
ATOM 956 C CA . VAL A 1 119 ? -3.702 10.750 -20.358 1.00 57.59 119 VAL A CA 1
ATOM 957 C C . VAL A 1 119 ? -2.598 9.923 -21.032 1.00 57.59 119 VAL A C 1
ATOM 959 O O . VAL A 1 119 ? -2.035 10.323 -22.047 1.00 57.59 119 VAL A O 1
ATOM 962 N N . LEU A 1 120 ? -2.270 8.757 -20.484 1.00 58.53 120 LEU A N 1
ATOM 963 C CA . LEU A 1 120 ? -1.196 7.909 -20.995 1.00 58.53 120 LEU A CA 1
ATOM 964 C C . LEU A 1 120 ? -1.781 6.762 -21.813 1.00 58.53 120 LEU A C 1
ATOM 966 O O . LEU A 1 120 ? -2.916 6.344 -21.574 1.00 58.53 120 LEU A O 1
ATOM 970 N N . PHE A 1 121 ? -1.025 6.281 -22.805 1.00 55.28 121 PHE A N 1
ATOM 971 C CA . PHE A 1 121 ? -1.482 5.204 -23.685 1.00 55.28 121 PHE A CA 1
ATOM 972 C C . PHE A 1 121 ? -2.041 4.053 -22.847 1.00 55.28 121 PHE A C 1
ATOM 974 O O . PHE A 1 121 ? -1.386 3.562 -21.926 1.00 55.28 121 PHE A O 1
ATOM 981 N N . SER A 1 122 ? -3.285 3.664 -23.138 1.00 52.41 122 SER A N 1
ATOM 982 C CA . SER A 1 122 ? -3.927 2.562 -22.437 1.00 52.41 122 SER A CA 1
ATOM 983 C C . SER A 1 122 ? -3.083 1.312 -22.650 1.00 52.41 122 SER A C 1
ATOM 985 O O . SER A 1 122 ? -2.960 0.818 -23.771 1.00 52.41 122 SER A O 1
ATOM 987 N N . SER A 1 123 ? -2.542 0.786 -21.556 1.00 52.44 123 SER A N 1
ATOM 988 C CA . SER A 1 123 ? -1.871 -0.512 -21.486 1.00 52.44 123 SER A CA 1
ATOM 989 C C . SER A 1 123 ? -2.726 -1.658 -22.050 1.00 52.44 123 SER A C 1
ATOM 991 O O . SER A 1 123 ? -2.189 -2.709 -22.382 1.00 52.44 123 SER A O 1
ATOM 993 N N . ASN A 1 124 ? -4.034 -1.449 -22.248 1.00 49.66 124 ASN A N 1
ATOM 994 C CA . ASN A 1 124 ? -4.924 -2.418 -22.878 1.00 49.66 124 ASN A CA 1
ATOM 995 C C . ASN A 1 124 ? -4.642 -2.638 -24.376 1.00 49.66 124 ASN A C 1
ATOM 997 O O . ASN A 1 124 ? -4.912 -3.724 -24.872 1.00 49.66 124 ASN A O 1
ATOM 1001 N N . LEU A 1 125 ? -4.081 -1.659 -25.100 1.00 49.38 125 LEU A N 1
ATOM 1002 C CA . LEU A 1 125 ? -3.670 -1.842 -26.507 1.00 49.38 125 LEU A CA 1
ATOM 1003 C C . LEU A 1 125 ? -2.353 -2.629 -26.645 1.00 49.38 125 LEU A C 1
ATOM 1005 O O . LEU A 1 125 ? -2.011 -3.062 -27.737 1.00 49.38 125 LEU A O 1
ATOM 1009 N N . MET A 1 126 ? -1.631 -2.837 -25.540 1.00 52.53 126 MET A N 1
ATOM 1010 C CA . MET A 1 126 ? -0.363 -3.577 -25.489 1.00 52.53 126 MET A CA 1
ATOM 1011 C C . MET A 1 126 ? -0.564 -5.066 -25.156 1.00 52.53 126 MET A C 1
ATOM 1013 O O . MET A 1 126 ? 0.402 -5.822 -25.106 1.00 52.53 126 MET A O 1
ATOM 1017 N N . LEU A 1 127 ? -1.809 -5.487 -24.896 1.00 51.97 127 LEU A N 1
ATOM 1018 C CA . LEU A 1 127 ? -2.148 -6.838 -24.443 1.00 51.97 127 LEU A CA 1
ATOM 1019 C C . LEU A 1 127 ? -1.943 -7.914 -25.515 1.00 51.97 127 LEU A C 1
ATOM 1021 O O . LEU A 1 127 ? -1.642 -9.041 -25.143 1.00 51.97 127 LEU A O 1
ATOM 1025 N N . GLU A 1 128 ? -2.053 -7.594 -26.809 1.00 50.81 128 GLU A N 1
ATOM 1026 C CA . GLU A 1 128 ? -1.946 -8.603 -27.879 1.00 50.81 128 GLU A CA 1
ATOM 1027 C C . GLU A 1 128 ? -0.581 -9.316 -27.857 1.00 50.81 128 GLU A C 1
ATOM 1029 O O . GLU A 1 128 ? -0.528 -10.538 -27.810 1.00 50.81 128 GLU A O 1
ATOM 1034 N N . SER A 1 129 ? 0.539 -8.595 -27.723 1.00 48.75 129 SER A N 1
ATOM 1035 C CA . SER A 1 129 ? 1.866 -9.235 -27.658 1.00 48.75 129 SER A CA 1
ATOM 1036 C C . SER A 1 129 ? 2.164 -9.961 -26.340 1.00 48.75 129 SER A C 1
ATOM 1038 O O . SER A 1 129 ? 3.079 -10.777 -26.292 1.00 48.75 129 SER A O 1
ATOM 1040 N N . VAL A 1 130 ? 1.456 -9.629 -25.253 1.00 51.22 130 VAL A N 1
ATOM 1041 C CA . VAL A 1 130 ? 1.662 -10.230 -23.919 1.00 51.22 130 VAL A CA 1
ATOM 1042 C C . VAL A 1 130 ? 0.781 -11.463 -23.719 1.00 51.22 130 VAL A C 1
ATOM 1044 O O . VAL A 1 130 ? 1.166 -12.370 -22.988 1.00 51.22 130 VAL A O 1
ATOM 1047 N N . MET A 1 131 ? -0.393 -11.499 -24.350 1.00 52.28 131 MET A N 1
ATOM 1048 C CA . MET A 1 131 ? -1.323 -12.628 -24.286 1.00 52.28 131 MET A CA 1
ATOM 1049 C C . MET A 1 131 ? -0.991 -13.745 -25.286 1.00 52.28 131 MET A C 1
ATOM 1051 O O . MET A 1 131 ? -1.387 -14.883 -25.042 1.00 52.28 131 MET A O 1
ATOM 1055 N N . ASP A 1 132 ? -0.272 -13.435 -26.370 1.00 40.09 132 ASP A N 1
ATOM 1056 C CA . ASP A 1 132 ? 0.062 -14.384 -27.446 1.00 40.09 132 ASP A CA 1
ATOM 1057 C C . ASP A 1 132 ? 1.419 -15.110 -27.268 1.00 40.09 132 ASP A C 1
ATOM 1059 O O . ASP A 1 132 ? 1.857 -15.826 -28.173 1.00 40.09 132 ASP A O 1
ATOM 1063 N N . ALA A 1 133 ? 2.093 -14.942 -26.123 1.00 43.50 133 ALA A N 1
ATOM 1064 C CA . ALA A 1 133 ? 3.338 -15.637 -25.761 1.00 43.50 133 ALA A CA 1
ATOM 1065 C C . ALA A 1 133 ? 3.093 -16.753 -24.734 1.00 43.50 133 ALA A C 1
ATOM 1067 O O . ALA A 1 133 ? 3.713 -17.832 -24.888 1.00 43.50 133 ALA A O 1
#

Sequence (133 aa):
THVDGTLEYEIHN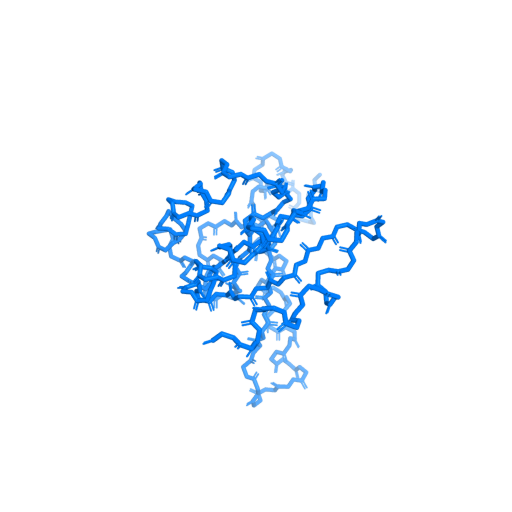LYGYLQERTIYNALLEINPDKRPFIIGRSTFAGSGKYMGHWGGDNTADYYMMYFSIPQAFSMGLSGIPYFGVDVCGFNGNSDMELCSRWMQLGSFFPFYRNHNVLVLFSSNLMLESVMDA

InterPro domains:
  IPR000322 Glycoside hydrolase family 31, TIM barrel domain [PF01055] (5-117)
  IPR017853 Glycoside hydrolase superfamily [SSF51445] (2-116)
  IPR030459 Glycosyl hydrolases family 31, conserved site [PS00707] (84-114)